Protein AF-A0A1D2QXN6-F1 (afdb_monomer_lite)

Sequence (107 aa):
MVIRRPEDLNTLDPPCLTVLDTEILNNKLHFLVYFRSWDAYGGFPANIAGLQLLKEYMAGEIGVEPGKTICFSKNIHLYERQFKLAEQLVYGKTDRPDAWWKETGED

Radius of gyration: 16.85 Å; chains: 1; bounding box: 37×50×37 Å

Structure (mmCIF, N/CA/C/O backbone):
data_AF-A0A1D2QXN6-F1
#
_entry.id   AF-A0A1D2QXN6-F1
#
loop_
_atom_site.group_PDB
_atom_site.id
_atom_site.type_symbol
_atom_site.label_atom_id
_atom_site.label_alt_id
_atom_site.label_comp_id
_atom_site.label_asym_id
_atom_site.label_entity_id
_atom_site.label_seq_id
_atom_site.pdbx_PDB_ins_code
_atom_site.Cartn_x
_atom_site.Cartn_y
_atom_site.Cartn_z
_atom_site.occupancy
_atom_site.B_iso_or_equiv
_atom_site.auth_seq_id
_atom_site.auth_comp_id
_atom_site.auth_asym_id
_atom_site.auth_atom_id
_atom_site.pdbx_PDB_model_num
ATOM 1 N N . MET A 1 1 ? -9.883 -8.892 4.473 1.00 90.75 1 MET A N 1
ATOM 2 C CA . MET A 1 1 ? -10.327 -9.369 3.139 1.00 90.75 1 MET A CA 1
ATOM 3 C C . MET A 1 1 ? -9.169 -10.024 2.388 1.00 90.75 1 MET A C 1
ATOM 5 O O . MET A 1 1 ? -8.135 -9.395 2.187 1.00 90.75 1 MET A O 1
ATOM 9 N N . VAL A 1 2 ? -9.337 -11.279 1.963 1.00 95.75 2 VAL A N 1
ATOM 10 C CA . VAL A 1 2 ? -8.386 -11.964 1.068 1.00 95.75 2 VAL A CA 1
ATOM 11 C C . VAL A 1 2 ? -8.849 -11.754 -0.370 1.00 95.75 2 VAL A C 1
ATOM 13 O O . VAL A 1 2 ? -9.988 -12.071 -0.695 1.00 95.75 2 VAL A O 1
ATOM 16 N N . ILE A 1 3 ? -7.980 -11.188 -1.205 1.00 95.88 3 ILE A N 1
ATOM 17 C CA . ILE A 1 3 ? -8.293 -10.806 -2.590 1.00 95.88 3 ILE A CA 1
ATOM 18 C C . ILE A 1 3 ? -7.732 -11.833 -3.565 1.00 95.88 3 ILE A C 1
ATOM 20 O O . ILE A 1 3 ? -8.445 -12.294 -4.450 1.00 95.88 3 ILE A O 1
ATOM 24 N N . ARG A 1 4 ? -6.464 -12.216 -3.386 1.00 95.69 4 ARG A N 1
ATOM 25 C CA . ARG A 1 4 ? -5.826 -13.234 -4.219 1.00 95.69 4 ARG A CA 1
ATOM 26 C C . ARG A 1 4 ? -6.009 -14.610 -3.592 1.00 95.69 4 ARG A C 1
ATOM 28 O O . ARG A 1 4 ? -5.560 -14.842 -2.469 1.00 95.69 4 ARG A O 1
ATOM 35 N N . ARG A 1 5 ? -6.613 -15.523 -4.340 1.00 95.50 5 ARG A N 1
ATOM 36 C CA . ARG A 1 5 ? -6.899 -16.905 -3.948 1.00 95.50 5 ARG A CA 1
ATOM 37 C C . ARG A 1 5 ? -5.983 -17.886 -4.695 1.00 95.50 5 ARG A C 1
ATOM 39 O O . ARG A 1 5 ? -5.329 -17.488 -5.664 1.00 95.50 5 ARG A O 1
ATOM 46 N N . PRO A 1 6 ? -5.890 -19.158 -4.265 1.00 94.94 6 PRO A N 1
ATOM 47 C CA . PRO A 1 6 ? -5.065 -20.158 -4.943 1.00 94.94 6 PRO A CA 1
ATOM 48 C C . PRO A 1 6 ? -5.403 -20.332 -6.428 1.00 94.94 6 PRO A C 1
ATOM 50 O O . PRO A 1 6 ? -4.497 -20.523 -7.236 1.00 94.94 6 PRO A O 1
ATOM 53 N N . GLU A 1 7 ? -6.676 -20.207 -6.807 1.00 95.75 7 GLU A N 1
ATOM 54 C CA . GLU A 1 7 ? -7.130 -20.399 -8.191 1.00 95.75 7 GLU A CA 1
ATOM 55 C C . GLU A 1 7 ? -6.557 -19.336 -9.138 1.00 95.75 7 GLU A C 1
ATOM 57 O O . GLU A 1 7 ? -6.318 -19.615 -10.314 1.00 95.75 7 GLU A O 1
ATOM 62 N N . ASP A 1 8 ? -6.249 -18.145 -8.612 1.00 95.25 8 ASP A N 1
ATOM 63 C CA . ASP A 1 8 ? -5.695 -17.038 -9.393 1.00 95.25 8 ASP A CA 1
ATOM 64 C C . ASP A 1 8 ? -4.282 -17.348 -9.911 1.00 95.25 8 ASP A C 1
ATOM 66 O O . ASP A 1 8 ? -3.813 -16.693 -10.839 1.00 95.25 8 ASP A O 1
ATOM 70 N N . LEU A 1 9 ? -3.592 -18.357 -9.360 1.00 90.75 9 LEU A N 1
ATOM 71 C CA . LEU A 1 9 ?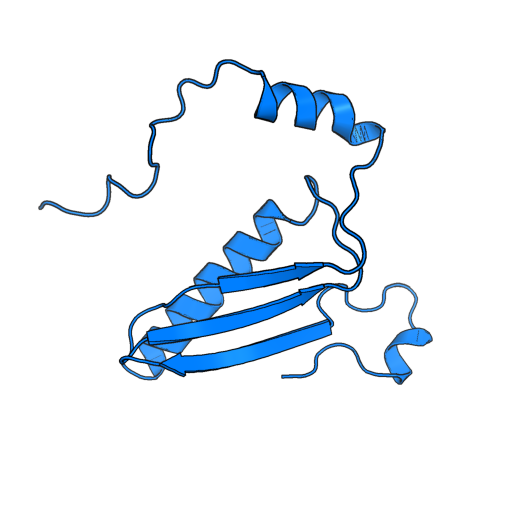 -2.296 -18.822 -9.877 1.00 90.75 9 LEU A CA 1
ATOM 72 C C . LEU A 1 9 ? -2.364 -19.294 -11.331 1.00 90.75 9 LEU A C 1
ATOM 74 O O . LEU A 1 9 ? -1.346 -19.260 -12.015 1.00 90.75 9 LEU A O 1
ATOM 78 N N . ASN A 1 10 ? -3.544 -19.712 -11.787 1.00 95.19 10 ASN A N 1
ATOM 79 C CA . ASN A 1 10 ? -3.762 -20.201 -13.146 1.00 95.19 10 ASN A CA 1
ATOM 80 C C . ASN A 1 10 ? -4.239 -19.099 -14.106 1.00 95.19 10 ASN A C 1
ATOM 82 O O . ASN A 1 10 ? -4.537 -19.380 -15.265 1.00 95.19 10 ASN A O 1
ATOM 86 N N . THR A 1 11 ? -4.350 -17.857 -13.631 1.00 94.69 11 THR A N 1
ATOM 87 C CA . THR A 1 11 ? -4.724 -16.709 -14.465 1.00 94.69 11 THR A CA 1
ATOM 88 C C . THR A 1 11 ? -3.485 -16.074 -15.089 1.00 94.69 11 THR A C 1
ATOM 90 O O . THR A 1 11 ? -2.387 -16.178 -14.542 1.00 94.69 11 THR A O 1
ATOM 93 N N . LEU A 1 12 ? -3.660 -15.406 -16.234 1.00 95.38 12 LEU A N 1
ATOM 94 C CA . LEU A 1 12 ? -2.572 -14.685 -16.901 1.00 95.38 12 LEU A CA 1
ATOM 95 C C . LEU A 1 12 ? -2.018 -13.562 -16.008 1.00 95.38 12 LEU A C 1
ATOM 97 O O . LEU A 1 12 ? -0.806 -13.407 -15.886 1.00 95.38 12 LEU A O 1
ATOM 101 N N . ASP A 1 13 ? -2.917 -12.845 -15.329 1.00 93.31 13 ASP A N 1
ATOM 102 C CA . ASP A 1 13 ? -2.609 -11.658 -14.535 1.00 93.31 13 ASP A CA 1
ATOM 103 C C . ASP A 1 13 ? -3.187 -11.774 -13.112 1.00 93.31 13 ASP A C 1
ATOM 105 O O . ASP A 1 13 ? -4.206 -11.154 -12.792 1.00 93.31 13 ASP A O 1
ATOM 109 N N . PRO A 1 14 ? -2.560 -12.564 -12.215 1.00 95.00 14 PRO A N 1
ATOM 110 C CA . PRO A 1 14 ? -3.048 -12.705 -10.849 1.00 95.00 14 PRO A CA 1
ATOM 111 C C . PRO A 1 14 ? -3.049 -11.354 -10.115 1.00 95.00 14 PRO A C 1
ATOM 113 O O . PRO A 1 14 ? -2.108 -10.572 -10.290 1.00 95.00 14 PRO A O 1
ATOM 116 N N . PRO A 1 15 ? -3.991 -11.088 -9.192 1.00 95.94 15 PRO A N 1
ATOM 117 C CA . PRO A 1 15 ? -4.036 -9.822 -8.461 1.00 95.94 15 PRO A CA 1
ATOM 118 C C . PRO A 1 15 ? -2.719 -9.502 -7.737 1.00 95.94 15 PRO A C 1
ATOM 120 O O . PRO A 1 15 ? -2.119 -10.362 -7.083 1.00 95.94 15 PRO A O 1
ATOM 123 N N . CYS A 1 16 ? -2.243 -8.260 -7.853 1.00 96.69 16 CYS A N 1
ATOM 124 C CA . CYS A 1 16 ? -1.056 -7.786 -7.132 1.00 96.69 16 CYS A CA 1
ATOM 125 C C . CYS A 1 16 ? -1.351 -7.549 -5.643 1.00 96.69 16 CYS A C 1
ATOM 127 O O . CYS A 1 16 ? -0.586 -7.988 -4.779 1.00 96.69 16 CYS A O 1
ATOM 129 N N . LEU A 1 17 ? -2.482 -6.909 -5.337 1.00 97.31 17 LEU A N 1
ATOM 130 C CA . LEU A 1 17 ? -3.008 -6.802 -3.979 1.00 97.31 17 LEU A CA 1
ATOM 131 C C . LEU A 1 17 ? -3.549 -8.174 -3.557 1.00 97.31 17 LEU A C 1
ATOM 133 O O . LEU A 1 17 ? -4.436 -8.723 -4.204 1.00 97.31 17 LEU A O 1
ATOM 137 N N . THR A 1 18 ? -2.982 -8.756 -2.503 1.00 97.56 18 THR A N 1
ATOM 138 C CA . THR A 1 18 ? -3.338 -10.117 -2.057 1.00 97.56 18 THR A CA 1
ATOM 139 C C . THR A 1 18 ? -4.250 -10.076 -0.839 1.00 97.56 18 THR A C 1
ATOM 141 O O . THR A 1 18 ? -5.215 -10.833 -0.785 1.00 97.56 18 THR A O 1
ATOM 144 N N . VAL A 1 19 ? -3.964 -9.196 0.124 1.00 98.00 19 VAL A N 1
ATOM 145 C CA . VAL A 1 19 ? -4.748 -9.042 1.356 1.00 98.00 19 VAL A CA 1
ATOM 146 C C . VAL A 1 19 ? -4.948 -7.557 1.629 1.00 98.00 19 VAL A C 1
ATOM 148 O O . VAL A 1 19 ? -4.000 -6.777 1.534 1.00 98.00 19 VAL A O 1
ATOM 151 N N . LEU A 1 20 ? -6.179 -7.190 1.971 1.00 98.00 20 LEU A N 1
ATOM 152 C CA . LEU A 1 20 ? -6.535 -5.911 2.573 1.00 98.00 20 LEU A CA 1
ATOM 153 C C . LEU A 1 20 ? -7.220 -6.237 3.889 1.00 98.00 20 LEU A C 1
ATOM 155 O O . LEU A 1 20 ? -8.334 -6.760 3.898 1.00 98.00 20 LEU A O 1
ATOM 159 N N . ASP A 1 21 ? -6.532 -5.989 4.986 1.00 98.06 21 ASP A N 1
ATOM 160 C CA . ASP A 1 21 ? -7.062 -6.137 6.328 1.00 98.06 21 ASP A CA 1
ATOM 161 C C . ASP A 1 21 ? -7.428 -4.769 6.906 1.00 98.06 21 ASP A C 1
ATOM 163 O O . ASP A 1 21 ? -6.837 -3.748 6.540 1.00 98.06 21 ASP A O 1
ATOM 167 N N . THR A 1 22 ? -8.446 -4.744 7.756 1.00 97.81 22 THR A N 1
ATOM 168 C CA . THR A 1 22 ? -9.019 -3.512 8.298 1.00 97.81 22 THR A CA 1
ATOM 169 C C . THR A 1 22 ? -9.165 -3.621 9.798 1.00 97.81 22 THR A C 1
ATOM 171 O O . THR A 1 22 ? -9.721 -4.598 10.293 1.00 97.81 22 THR A O 1
ATOM 174 N N . GLU A 1 23 ? -8.754 -2.584 10.510 1.00 97.69 23 GLU A N 1
ATOM 175 C CA . GLU A 1 23 ? -8.855 -2.519 11.964 1.00 97.69 23 GLU A CA 1
ATOM 176 C C . GLU A 1 23 ? -9.458 -1.178 12.374 1.00 97.69 23 GLU A C 1
ATOM 178 O O . GLU A 1 23 ? -9.080 -0.138 11.836 1.00 97.69 23 GLU A O 1
ATOM 183 N N . ILE A 1 24 ? -10.383 -1.188 13.335 1.00 98.31 24 ILE A N 1
ATOM 184 C CA . ILE A 1 24 ? -10.846 0.040 13.983 1.00 98.31 24 ILE A CA 1
ATOM 185 C C . ILE A 1 24 ? -10.142 0.157 15.328 1.00 98.31 24 ILE A C 1
ATOM 187 O O . ILE A 1 24 ? -10.325 -0.683 16.207 1.00 98.31 24 ILE A O 1
ATOM 191 N N . LEU A 1 25 ? -9.368 1.226 15.499 1.00 98.00 25 LEU A N 1
ATOM 192 C CA . LEU A 1 25 ? -8.663 1.531 16.740 1.00 98.00 25 LEU A CA 1
ATOM 193 C C . LEU A 1 25 ? -8.770 3.030 17.023 1.00 98.00 25 LEU A C 1
ATOM 195 O O . LEU A 1 25 ? -8.572 3.848 16.129 1.00 98.00 25 LEU A O 1
ATOM 199 N N . ASN A 1 26 ? -9.088 3.407 18.266 1.00 97.69 26 ASN A N 1
ATOM 200 C CA . ASN A 1 26 ? -9.255 4.809 18.683 1.00 97.69 26 ASN A CA 1
ATOM 201 C C . ASN A 1 26 ? -10.210 5.615 17.777 1.00 97.69 26 ASN A C 1
ATOM 203 O O . ASN A 1 26 ? -9.918 6.756 17.424 1.00 97.69 26 ASN A O 1
ATOM 207 N N . ASN A 1 27 ? -11.337 5.007 17.392 1.00 97.88 27 ASN A N 1
ATOM 208 C CA . ASN A 1 27 ? -12.330 5.578 16.475 1.00 97.88 27 ASN A CA 1
ATOM 209 C C . ASN A 1 27 ? -11.777 5.946 15.083 1.00 97.88 27 ASN A C 1
ATOM 211 O O . ASN A 1 27 ? -12.243 6.898 14.455 1.00 97.88 27 ASN A O 1
ATOM 215 N N . LYS A 1 28 ? -10.763 5.208 14.608 1.00 98.62 28 LYS A N 1
ATOM 216 C CA . LYS A 1 28 ? -10.184 5.373 13.272 1.00 98.62 28 LYS A CA 1
ATOM 217 C C . LYS A 1 28 ? -10.123 4.054 12.514 1.00 98.62 28 LYS A C 1
ATOM 219 O O . LYS A 1 28 ? -9.732 3.043 13.092 1.00 98.62 28 LYS A O 1
ATOM 224 N N . LEU A 1 29 ? -10.451 4.076 11.222 1.00 98.62 29 LEU A N 1
ATOM 225 C CA . LEU A 1 29 ? -10.334 2.930 10.318 1.00 98.62 29 LEU A CA 1
ATOM 226 C C . LEU A 1 29 ? -8.918 2.843 9.738 1.00 98.62 29 LEU A C 1
ATOM 228 O O . LEU A 1 29 ? -8.498 3.689 8.949 1.00 98.62 29 LEU A O 1
ATOM 232 N N . HIS A 1 30 ? -8.182 1.806 10.106 1.00 98.44 30 HIS A N 1
ATOM 233 C CA . HIS A 1 30 ? -6.839 1.511 9.627 1.00 98.44 30 HIS A CA 1
ATOM 234 C C . HIS A 1 30 ? -6.871 0.435 8.548 1.00 98.44 30 HIS A C 1
ATOM 236 O O . HIS A 1 30 ? -7.617 -0.535 8.652 1.00 98.44 30 HIS A O 1
ATOM 242 N N . PHE A 1 31 ? -6.025 0.591 7.530 1.00 98.44 31 PHE A N 1
ATOM 243 C CA . PHE A 1 31 ? -5.807 -0.420 6.496 1.00 98.44 31 PHE A CA 1
ATOM 244 C C . PHE A 1 31 ? -4.433 -1.056 6.680 1.00 98.44 31 PHE A C 1
ATOM 246 O O . PHE A 1 31 ? -3.433 -0.348 6.798 1.00 98.44 31 PHE A O 1
ATOM 253 N N . LEU A 1 32 ? -4.373 -2.380 6.630 1.00 98.31 32 LEU A N 1
ATOM 254 C CA . LEU A 1 32 ? -3.143 -3.152 6.530 1.00 98.31 32 LEU A CA 1
ATOM 255 C C . LEU A 1 32 ? -3.192 -3.916 5.210 1.00 98.31 32 LEU A C 1
ATOM 257 O O . LEU A 1 32 ? -3.995 -4.827 5.029 1.00 98.31 32 LEU A O 1
ATOM 261 N N . VAL A 1 33 ? -2.360 -3.522 4.253 1.00 98.00 33 VAL A N 1
ATOM 262 C CA . VAL A 1 33 ? -2.401 -4.070 2.893 1.00 98.00 33 VAL A CA 1
ATOM 263 C C . VAL A 1 33 ? -1.131 -4.831 2.575 1.00 98.00 33 VAL A C 1
ATOM 265 O O . VAL A 1 33 ? -0.032 -4.400 2.918 1.00 98.00 33 VAL A O 1
ATOM 268 N N . TYR A 1 34 ? -1.275 -5.955 1.883 1.00 98.12 34 TYR A N 1
ATOM 269 C CA . TYR A 1 34 ? -0.157 -6.755 1.405 1.00 98.12 34 TYR A CA 1
ATOM 270 C C . TYR A 1 34 ? -0.219 -6.923 -0.112 1.00 98.12 34 TYR A C 1
ATOM 272 O O . TYR A 1 34 ? -1.178 -7.473 -0.668 1.00 98.12 34 TYR A O 1
ATOM 280 N N . PHE A 1 35 ? 0.859 -6.509 -0.772 1.00 98.12 35 PHE A N 1
ATOM 281 C CA . PHE A 1 35 ? 1.100 -6.696 -2.195 1.00 98.12 35 PHE A CA 1
ATOM 282 C C . PHE A 1 35 ? 2.158 -7.779 -2.415 1.00 98.12 35 PHE A C 1
ATOM 284 O O . PHE A 1 35 ? 3.257 -7.736 -1.861 1.00 98.12 35 PHE A O 1
ATOM 291 N N . ARG A 1 36 ? 1.867 -8.750 -3.285 1.00 96.81 36 ARG A N 1
ATOM 292 C CA . ARG A 1 36 ? 2.857 -9.773 -3.677 1.00 96.81 36 ARG A CA 1
ATOM 293 C C . ARG A 1 36 ? 3.933 -9.235 -4.627 1.00 96.81 36 ARG A C 1
ATOM 295 O O . ARG A 1 36 ? 4.978 -9.857 -4.782 1.00 96.81 36 ARG A O 1
ATOM 302 N N . SER A 1 37 ? 3.604 -8.163 -5.342 1.00 96.00 37 SER A N 1
ATOM 303 C CA . SER A 1 37 ? 4.356 -7.589 -6.453 1.00 96.00 37 SER A CA 1
ATOM 304 C C . SER A 1 37 ? 3.882 -6.155 -6.630 1.00 96.00 37 SER A C 1
ATOM 306 O O . SER A 1 37 ? 2.671 -5.936 -6.702 1.00 96.00 37 SER A O 1
ATOM 308 N N . TRP A 1 38 ? 4.804 -5.200 -6.686 1.00 97.44 38 TRP A N 1
ATOM 309 C CA . TRP A 1 38 ? 4.457 -3.791 -6.784 1.00 97.44 38 TRP A CA 1
ATOM 310 C C . TRP A 1 38 ? 5.460 -3.006 -7.625 1.00 97.44 38 TRP A C 1
ATOM 312 O O . TRP A 1 38 ? 6.629 -2.902 -7.264 1.00 97.44 38 TRP A O 1
ATOM 322 N N . ASP A 1 39 ? 4.980 -2.433 -8.728 1.00 96.75 39 ASP A N 1
ATOM 323 C CA . ASP A 1 39 ? 5.737 -1.464 -9.518 1.00 96.75 39 ASP A CA 1
ATOM 324 C C . ASP A 1 39 ? 5.797 -0.131 -8.755 1.00 96.75 39 ASP A C 1
ATOM 326 O O . ASP A 1 39 ? 4.774 0.539 -8.580 1.00 96.75 39 ASP A O 1
ATOM 330 N N . ALA A 1 40 ? 6.994 0.240 -8.302 1.00 95.19 40 ALA A N 1
ATOM 331 C CA . ALA A 1 40 ? 7.244 1.362 -7.402 1.00 95.19 40 ALA A CA 1
ATOM 332 C C . ALA A 1 40 ? 6.870 2.736 -7.983 1.00 95.19 40 ALA A C 1
ATOM 334 O O . ALA A 1 40 ? 6.575 3.652 -7.218 1.00 95.19 40 ALA A O 1
ATOM 335 N N . TYR A 1 41 ? 6.863 2.892 -9.311 1.00 91.50 41 TYR A N 1
ATOM 336 C CA . TYR A 1 41 ? 6.589 4.186 -9.955 1.00 91.50 41 TYR A CA 1
ATOM 337 C C . TYR A 1 41 ? 5.447 4.131 -10.968 1.00 91.50 41 TYR A C 1
ATOM 339 O O . TYR A 1 41 ? 4.811 5.150 -11.221 1.00 91.50 41 TYR A O 1
ATOM 347 N N . GLY A 1 42 ? 5.152 2.958 -11.526 1.00 90.06 42 GLY A N 1
ATOM 348 C CA . GLY A 1 42 ? 4.041 2.755 -12.454 1.00 90.06 42 GLY A CA 1
ATOM 349 C C . GLY A 1 42 ? 2.718 2.416 -11.770 1.00 90.06 42 GLY A C 1
ATOM 350 O O . GLY A 1 42 ? 1.668 2.815 -12.263 1.00 90.06 42 GLY A O 1
ATOM 351 N N . GLY A 1 43 ? 2.748 1.693 -10.645 1.00 91.88 43 GLY A N 1
ATOM 352 C CA . GLY A 1 43 ? 1.533 1.218 -9.968 1.00 91.88 43 GLY A CA 1
ATOM 353 C C . GLY A 1 43 ? 1.327 1.817 -8.580 1.00 91.88 43 GLY A C 1
ATOM 354 O O . GLY A 1 43 ? 0.225 2.252 -8.246 1.00 91.88 43 GLY A O 1
ATOM 355 N N . PHE A 1 44 ? 2.391 1.875 -7.780 1.00 93.94 44 PHE A N 1
ATOM 356 C CA . PHE A 1 44 ? 2.351 2.284 -6.376 1.00 93.94 44 PHE A CA 1
ATOM 357 C C . PHE A 1 44 ? 1.620 3.604 -6.111 1.00 93.94 44 PHE A C 1
ATOM 359 O O . PHE A 1 44 ? 0.681 3.573 -5.309 1.00 93.94 44 PHE A O 1
ATOM 366 N N . PRO A 1 45 ? 1.932 4.723 -6.795 1.00 92.56 45 PRO A N 1
ATOM 367 C CA . PRO A 1 45 ? 1.270 5.993 -6.508 1.00 92.56 45 PRO A CA 1
ATOM 368 C C . PRO A 1 45 ? -0.252 5.925 -6.700 1.00 92.56 45 PRO A C 1
ATOM 370 O O . PRO A 1 45 ? -1.013 6.319 -5.818 1.00 92.56 45 PRO A O 1
ATOM 373 N N . ALA A 1 46 ? -0.701 5.352 -7.821 1.00 94.62 46 ALA A N 1
ATOM 374 C CA . ALA A 1 46 ? -2.121 5.220 -8.135 1.00 94.62 46 ALA A CA 1
ATOM 375 C C . ALA A 1 46 ? -2.833 4.234 -7.194 1.00 94.62 46 ALA A C 1
ATOM 377 O O . ALA A 1 46 ? -3.965 4.477 -6.780 1.00 94.62 46 ALA A O 1
ATOM 378 N N . ASN A 1 47 ? -2.172 3.134 -6.815 1.00 96.69 47 ASN A N 1
ATOM 379 C CA . ASN A 1 47 ? -2.750 2.159 -5.891 1.00 96.69 47 ASN A CA 1
ATOM 380 C C . ASN A 1 47 ? -2.950 2.744 -4.488 1.00 96.69 47 ASN A C 1
ATOM 382 O O . ASN A 1 47 ? -4.002 2.519 -3.894 1.00 96.69 47 ASN A O 1
ATOM 386 N N . ILE A 1 48 ? -1.982 3.506 -3.966 1.00 95.88 48 ILE A N 1
ATOM 387 C CA . ILE A 1 48 ? -2.116 4.164 -2.658 1.00 95.88 48 ILE A CA 1
ATOM 388 C C . ILE A 1 48 ? -3.226 5.213 -2.680 1.00 95.88 48 ILE A C 1
ATOM 390 O O . ILE A 1 48 ? -4.032 5.242 -1.752 1.00 95.88 48 ILE A O 1
ATOM 394 N N . ALA A 1 49 ? -3.310 6.023 -3.739 1.00 96.00 49 ALA A N 1
ATOM 395 C CA . ALA A 1 49 ? -4.389 6.996 -3.891 1.00 96.00 49 ALA A CA 1
ATOM 396 C C . ALA A 1 49 ? -5.768 6.311 -3.889 1.00 96.00 49 ALA A C 1
ATOM 398 O O . ALA A 1 49 ? -6.645 6.694 -3.119 1.00 96.00 49 ALA A O 1
ATOM 399 N N . GLY A 1 50 ? -5.938 5.239 -4.671 1.00 97.12 50 GLY A N 1
ATOM 400 C CA . GLY A 1 50 ? -7.189 4.476 -4.698 1.00 97.12 50 GLY A CA 1
ATOM 401 C C . GLY A 1 50 ? -7.546 3.846 -3.347 1.00 97.12 50 GLY A C 1
ATOM 402 O O . GLY A 1 50 ? -8.698 3.905 -2.922 1.00 97.12 50 GLY A O 1
ATOM 403 N N . LEU A 1 51 ? -6.562 3.287 -2.634 1.00 97.44 51 LEU A N 1
ATOM 404 C CA . LEU A 1 51 ? -6.770 2.727 -1.294 1.00 97.44 51 LEU A CA 1
ATOM 405 C C . LEU A 1 51 ? -7.134 3.798 -0.261 1.00 97.44 51 LEU A C 1
ATOM 407 O O . LEU A 1 51 ? -7.925 3.521 0.639 1.00 97.44 51 LEU A O 1
ATOM 411 N N . GLN A 1 52 ? -6.572 5.002 -0.376 1.00 97.62 52 GLN A N 1
ATOM 412 C CA . GLN A 1 52 ? -6.914 6.119 0.500 1.00 97.62 52 GLN A 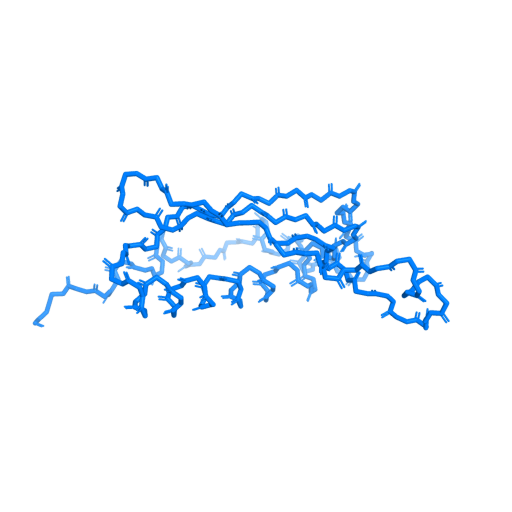CA 1
ATOM 413 C C . GLN A 1 52 ? -8.370 6.548 0.291 1.00 97.62 52 GLN A C 1
ATOM 415 O O . GLN A 1 52 ? -9.110 6.610 1.269 1.00 97.62 52 GLN A O 1
ATOM 420 N N . LEU A 1 53 ? -8.794 6.737 -0.962 1.00 98.25 53 LEU A N 1
ATOM 421 C CA . LEU A 1 53 ? -10.181 7.089 -1.290 1.00 98.25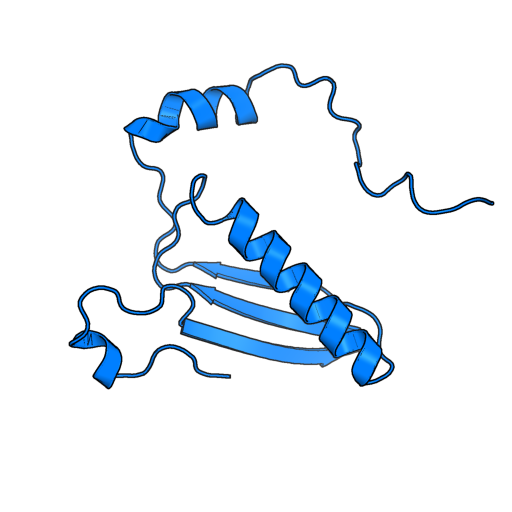 53 LEU A CA 1
ATOM 422 C C . LEU A 1 53 ? -11.171 6.020 -0.806 1.00 98.25 53 LEU A C 1
ATOM 424 O O . LEU A 1 53 ? -12.201 6.341 -0.220 1.00 98.25 53 LEU A O 1
ATOM 428 N N . LEU A 1 54 ? -10.839 4.737 -0.993 1.00 97.88 54 LEU A N 1
ATOM 429 C CA . LEU A 1 54 ? -11.658 3.632 -0.492 1.00 97.88 54 LEU A CA 1
ATOM 430 C C . LEU A 1 54 ? -11.794 3.670 1.037 1.00 97.88 54 LEU A C 1
ATOM 432 O O . LEU A 1 54 ? -12.883 3.459 1.564 1.00 97.88 54 LEU A O 1
ATOM 436 N N . LYS A 1 55 ? -10.697 3.934 1.752 1.00 97.94 55 LYS A N 1
ATOM 437 C CA . LYS A 1 55 ? -10.698 4.020 3.215 1.00 97.94 55 LYS A CA 1
ATOM 438 C C . LYS A 1 55 ? -11.535 5.188 3.714 1.00 97.94 55 LYS A C 1
ATOM 440 O O . LYS A 1 55 ? -12.281 5.008 4.665 1.00 97.94 55 LYS A O 1
ATOM 445 N N . GLU A 1 56 ? -11.408 6.357 3.093 1.00 98.19 56 GLU A N 1
ATOM 446 C CA . GLU A 1 56 ? -12.201 7.544 3.435 1.00 98.19 56 GLU A CA 1
ATOM 447 C C . GLU A 1 56 ? -13.691 7.286 3.229 1.00 98.19 56 GLU A C 1
ATOM 449 O O . GLU A 1 56 ? -14.480 7.537 4.137 1.00 98.19 56 GLU A O 1
ATOM 454 N N . TYR A 1 57 ? -14.057 6.690 2.090 1.00 98.50 57 TYR A N 1
ATOM 455 C CA . TYR A 1 57 ? -15.430 6.276 1.825 1.00 98.50 57 TYR A CA 1
ATOM 456 C C . TYR A 1 57 ? -15.945 5.307 2.900 1.00 98.50 57 TYR A C 1
ATOM 458 O O . TYR A 1 57 ? -16.948 5.580 3.552 1.00 98.50 57 TYR A O 1
ATOM 466 N N . MET A 1 58 ? -15.224 4.210 3.155 1.00 98.31 58 MET A N 1
ATOM 467 C CA . MET A 1 58 ? -15.626 3.219 4.161 1.00 98.31 58 MET A CA 1
ATOM 468 C C . MET A 1 58 ? -15.723 3.807 5.573 1.00 98.31 58 MET A C 1
ATOM 470 O O . MET A 1 58 ? -16.624 3.435 6.319 1.00 98.31 58 MET A O 1
ATOM 474 N N . ALA A 1 59 ? -14.796 4.690 5.949 1.00 98.31 59 ALA A N 1
ATOM 475 C CA . ALA A 1 59 ? -14.779 5.334 7.257 1.00 98.31 59 ALA A CA 1
ATOM 476 C C . ALA A 1 59 ? -16.009 6.239 7.444 1.00 98.31 59 ALA A C 1
ATOM 478 O O . ALA A 1 59 ? -16.675 6.149 8.476 1.00 98.31 59 ALA A O 1
ATOM 479 N N . GLY A 1 60 ? -16.361 7.019 6.413 1.00 98.25 60 GLY A N 1
ATOM 480 C CA . GLY A 1 60 ? -17.563 7.853 6.400 1.00 98.25 60 GLY A CA 1
ATOM 481 C C . GLY A 1 60 ? -18.855 7.046 6.547 1.00 98.25 60 GLY A C 1
ATOM 482 O O . GLY A 1 60 ? -19.701 7.398 7.366 1.00 98.25 60 GLY A O 1
ATOM 483 N N . GLU A 1 61 ? -18.975 5.920 5.838 1.00 98.56 61 GLU A N 1
ATOM 484 C CA . GLU A 1 61 ? -20.165 5.051 5.901 1.00 98.56 61 GLU A CA 1
ATOM 485 C C . GLU A 1 61 ? -20.396 4.426 7.288 1.00 98.56 61 GLU A C 1
ATOM 487 O O . GLU A 1 61 ? -21.533 4.142 7.660 1.00 98.56 61 GLU A O 1
ATOM 492 N N . ILE A 1 62 ? -19.333 4.211 8.070 1.00 97.81 62 ILE A N 1
ATOM 493 C CA . ILE A 1 62 ? -19.422 3.601 9.409 1.00 97.81 62 ILE A CA 1
ATOM 494 C C . ILE A 1 62 ? -19.249 4.612 10.554 1.00 97.81 62 ILE A C 1
ATOM 496 O O . ILE A 1 62 ? -19.235 4.211 11.718 1.00 97.81 62 ILE A O 1
ATOM 500 N N . GLY A 1 63 ? -19.132 5.909 10.247 1.00 98.12 63 GLY A N 1
ATOM 501 C CA . GLY A 1 63 ? -19.065 6.987 11.239 1.00 98.12 63 GLY A CA 1
ATOM 502 C C . GLY A 1 63 ? -17.753 7.066 12.030 1.00 98.12 63 GLY A C 1
ATOM 503 O O . GLY A 1 63 ? -17.768 7.452 13.201 1.00 98.12 63 GLY A O 1
ATOM 504 N N . VAL A 1 64 ? -16.625 6.691 11.421 1.00 98.56 64 VAL A N 1
ATOM 505 C CA . VAL A 1 64 ? -15.281 6.794 12.025 1.00 98.56 64 VAL A CA 1
ATOM 506 C C . VAL A 1 64 ? -14.346 7.624 11.145 1.00 98.56 64 VAL A C 1
ATOM 508 O O . VAL A 1 64 ? -14.630 7.874 9.979 1.00 98.56 64 VAL A O 1
ATOM 511 N N . GLU A 1 65 ? -13.194 8.023 11.680 1.00 98.25 65 GLU A N 1
ATOM 512 C CA . GLU A 1 65 ? -12.205 8.804 10.925 1.00 98.25 65 GLU A CA 1
ATOM 513 C C . GLU A 1 65 ? -11.245 7.902 10.123 1.00 98.25 65 GLU A C 1
ATOM 515 O O . GLU A 1 65 ? -10.928 6.786 10.553 1.00 98.25 65 GLU A O 1
ATOM 520 N N . PRO A 1 66 ? -10.687 8.353 8.987 1.00 98.00 66 PRO A N 1
ATOM 521 C CA . PRO A 1 66 ? -9.644 7.610 8.291 1.00 98.00 66 PRO A CA 1
ATOM 522 C C . PRO A 1 66 ? -8.353 7.559 9.129 1.00 98.00 66 PRO A C 1
ATOM 524 O O . PRO A 1 66 ? -7.759 8.569 9.510 1.00 98.00 66 PRO A O 1
ATOM 527 N N . GLY A 1 67 ? -7.890 6.344 9.411 1.00 97.69 67 GLY A N 1
ATOM 528 C CA . GLY A 1 67 ? -6.647 6.059 10.122 1.00 97.69 67 GLY A CA 1
ATOM 529 C C . GLY A 1 67 ? -5.441 5.905 9.192 1.00 97.69 67 GLY A C 1
ATOM 530 O O . GLY A 1 67 ? -5.407 6.382 8.058 1.00 97.69 67 GLY A O 1
ATOM 531 N N . LYS A 1 68 ? -4.409 5.203 9.667 1.00 97.62 68 LYS A N 1
ATOM 532 C CA . LYS A 1 68 ? -3.192 4.913 8.885 1.00 97.62 68 LYS A CA 1
ATOM 533 C C . LYS A 1 68 ? -3.423 3.787 7.876 1.00 97.62 68 LYS A C 1
ATOM 535 O O . LYS A 1 68 ? -4.145 2.838 8.161 1.00 97.62 68 LYS A O 1
ATOM 540 N N . THR A 1 69 ? -2.734 3.871 6.740 1.00 97.62 69 THR A N 1
ATOM 541 C CA . THR A 1 69 ? -2.541 2.734 5.830 1.00 97.62 69 THR A CA 1
ATOM 542 C C . THR A 1 69 ? -1.125 2.201 6.018 1.00 97.62 69 THR A C 1
ATOM 544 O O . THR A 1 69 ? -0.159 2.937 5.825 1.00 97.62 69 THR A O 1
ATOM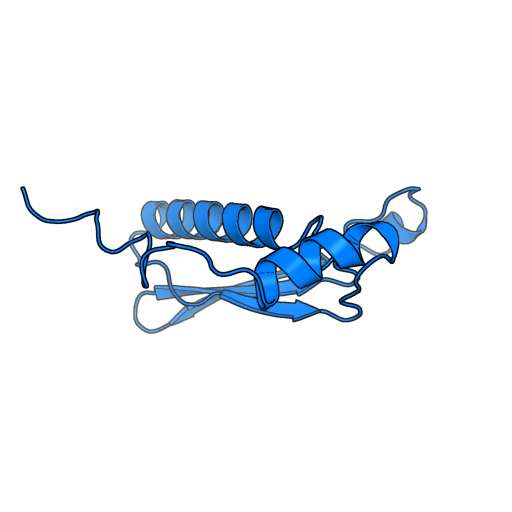 547 N N . ILE A 1 70 ? -0.995 0.935 6.400 1.00 97.56 70 ILE A N 1
ATOM 548 C CA . ILE A 1 70 ? 0.276 0.228 6.554 1.00 97.56 70 ILE A CA 1
ATOM 549 C C . ILE A 1 70 ? 0.403 -0.731 5.376 1.00 97.56 70 ILE A C 1
ATOM 551 O O . ILE A 1 70 ? -0.465 -1.574 5.163 1.00 97.56 70 ILE A O 1
ATOM 555 N N . CYS A 1 71 ? 1.471 -0.588 4.596 1.00 96.56 71 CYS A N 1
ATOM 556 C CA . CYS A 1 71 ? 1.665 -1.366 3.380 1.00 96.56 71 CYS A CA 1
ATOM 557 C C . CYS A 1 71 ? 2.848 -2.319 3.514 1.00 96.56 71 CYS A C 1
ATOM 559 O O . CYS A 1 71 ? 3.953 -1.908 3.862 1.00 96.56 71 CYS A O 1
ATOM 561 N N . PHE A 1 72 ? 2.625 -3.571 3.140 1.00 97.69 72 PHE A N 1
ATOM 562 C CA . PHE A 1 72 ? 3.647 -4.592 2.997 1.00 97.69 72 PHE A CA 1
ATOM 563 C C . PHE A 1 72 ? 3.777 -4.957 1.524 1.00 97.69 72 PHE A C 1
ATOM 565 O O . PHE A 1 72 ? 2.781 -5.175 0.834 1.00 97.69 72 PHE A O 1
ATOM 572 N N . SER A 1 73 ? 5.011 -5.059 1.041 1.00 97.56 73 SER A N 1
ATOM 573 C CA . SER A 1 73 ? 5.295 -5.576 -0.292 1.00 97.56 73 SER A CA 1
ATOM 574 C C . SER A 1 73 ? 6.279 -6.725 -0.195 1.00 97.56 73 SER A C 1
ATOM 576 O O . SER A 1 73 ? 7.341 -6.580 0.406 1.00 97.56 73 SER A O 1
ATOM 578 N N . LYS A 1 74 ? 5.947 -7.861 -0.810 1.00 97.44 74 LYS A N 1
ATOM 579 C CA . LYS A 1 74 ? 6.901 -8.965 -0.973 1.00 97.44 74 LYS A CA 1
ATOM 580 C C . LYS A 1 74 ? 7.987 -8.623 -1.988 1.00 97.44 74 LYS A C 1
ATOM 582 O O . LYS A 1 74 ? 9.130 -9.028 -1.824 1.00 97.44 74 LYS A O 1
ATOM 587 N N . ASN A 1 75 ? 7.607 -7.937 -3.061 1.00 97.00 75 ASN A N 1
ATOM 588 C CA . ASN A 1 75 ? 8.506 -7.564 -4.141 1.00 97.00 75 ASN A CA 1
ATOM 589 C C . ASN A 1 75 ? 8.086 -6.195 -4.671 1.00 97.00 75 ASN A C 1
ATOM 591 O O . ASN A 1 75 ? 7.215 -6.092 -5.536 1.00 97.00 75 ASN A O 1
ATOM 595 N N . ILE A 1 76 ? 8.696 -5.150 -4.118 1.00 97.06 76 ILE A N 1
ATOM 596 C CA . ILE A 1 76 ? 8.655 -3.816 -4.703 1.00 97.06 76 ILE A CA 1
ATOM 597 C C . ILE A 1 76 ? 9.822 -3.684 -5.681 1.00 97.06 76 ILE A C 1
ATOM 599 O O . ILE A 1 76 ? 10.958 -4.007 -5.337 1.00 97.06 76 ILE A O 1
ATOM 603 N N . HIS A 1 77 ? 9.537 -3.245 -6.901 1.00 96.69 77 HIS A N 1
ATOM 604 C CA . HIS A 1 77 ? 10.530 -3.177 -7.967 1.00 96.69 77 HIS A CA 1
ATOM 605 C C . HIS A 1 77 ? 10.364 -1.921 -8.814 1.00 96.69 77 HIS A C 1
ATOM 607 O O . HIS A 1 77 ? 9.282 -1.347 -8.918 1.00 96.69 77 HIS A O 1
ATOM 613 N N . LEU A 1 78 ? 11.465 -1.523 -9.442 1.00 96.56 78 LEU A N 1
ATOM 614 C CA . LEU A 1 78 ? 11.544 -0.427 -10.394 1.00 96.56 78 LEU A CA 1
ATOM 615 C C . LEU A 1 78 ? 12.016 -1.002 -11.729 1.00 96.56 78 LEU A C 1
ATOM 617 O O . LEU A 1 78 ? 13.060 -1.653 -11.782 1.00 96.56 78 LEU A O 1
ATOM 621 N N . TYR A 1 79 ? 11.265 -0.769 -12.802 1.00 95.88 79 TYR A N 1
ATOM 622 C CA . TYR A 1 79 ? 11.706 -1.178 -14.130 1.00 95.88 79 TYR A CA 1
ATOM 623 C C . TYR A 1 79 ? 12.743 -0.201 -14.680 1.00 95.88 79 TYR A C 1
ATOM 625 O O . TYR A 1 79 ? 12.610 1.008 -14.513 1.00 95.88 79 TYR A O 1
ATOM 633 N N . GLU A 1 80 ? 13.719 -0.709 -15.432 1.00 96.81 80 GLU A N 1
ATOM 634 C CA . GLU A 1 80 ? 14.784 0.104 -16.037 1.00 96.81 80 GLU A CA 1
ATOM 635 C C . GLU A 1 80 ? 14.240 1.265 -16.882 1.00 96.81 80 GLU A C 1
ATOM 637 O O . GLU A 1 80 ? 14.684 2.405 -16.759 1.00 96.81 80 GLU A O 1
ATOM 642 N N . ARG A 1 81 ? 13.168 1.017 -17.648 1.00 95.25 81 ARG A N 1
ATOM 643 C CA . ARG A 1 81 ? 12.478 2.054 -18.438 1.00 95.25 81 ARG A CA 1
ATOM 644 C C . ARG A 1 81 ? 11.971 3.242 -17.600 1.00 95.25 81 ARG A C 1
ATOM 646 O O . ARG A 1 81 ? 11.701 4.302 -18.153 1.00 95.25 81 ARG A O 1
ATOM 653 N N . GLN A 1 82 ? 11.795 3.061 -16.290 1.00 95.38 82 GLN A N 1
ATOM 654 C CA . GLN A 1 82 ? 11.309 4.077 -15.353 1.00 95.38 82 GLN A CA 1
ATOM 655 C C . GLN A 1 82 ? 12.444 4.792 -14.611 1.00 95.38 82 GLN A C 1
ATOM 657 O O . GLN A 1 82 ? 12.157 5.726 -13.868 1.00 95.38 82 GLN A O 1
ATOM 662 N N . PHE A 1 83 ? 13.712 4.410 -14.796 1.00 94.44 83 PHE A N 1
ATOM 663 C CA . PHE A 1 83 ? 14.826 4.979 -14.026 1.00 94.44 83 PHE A CA 1
ATOM 664 C C . PHE A 1 83 ? 14.926 6.493 -14.188 1.00 94.44 83 PHE A C 1
ATOM 666 O O . PHE A 1 83 ? 15.020 7.201 -13.193 1.00 94.44 83 PHE A O 1
ATOM 673 N N . LYS A 1 84 ? 14.795 7.001 -15.419 1.00 93.62 84 LYS A N 1
ATOM 674 C CA . LYS A 1 84 ? 14.817 8.448 -15.677 1.00 93.62 84 LYS A CA 1
ATOM 675 C C . LYS A 1 84 ? 13.687 9.187 -14.951 1.00 93.62 84 LYS A C 1
ATOM 677 O O . LYS A 1 84 ? 13.907 10.265 -14.414 1.00 93.62 84 LYS A O 1
ATOM 682 N N . LEU A 1 85 ? 12.485 8.607 -14.919 1.00 90.50 85 LEU A N 1
ATOM 683 C CA . LEU A 1 85 ? 11.349 9.179 -14.191 1.00 90.50 85 LEU A CA 1
ATOM 684 C C . LEU A 1 85 ? 11.599 9.157 -12.678 1.00 90.50 85 LEU A C 1
ATOM 686 O O . LEU A 1 85 ? 11.361 10.154 -12.003 1.00 90.50 85 LEU A O 1
ATOM 690 N N . ALA A 1 86 ? 12.090 8.036 -12.150 1.00 91.94 86 ALA A N 1
ATOM 691 C CA . ALA A 1 86 ? 12.418 7.903 -10.736 1.00 91.94 86 ALA A CA 1
ATOM 692 C C . ALA A 1 86 ? 13.495 8.915 -10.316 1.00 91.94 86 ALA A C 1
ATOM 694 O O . ALA A 1 86 ? 13.324 9.614 -9.323 1.00 91.94 86 ALA A O 1
ATOM 695 N N . GLU A 1 87 ? 14.555 9.064 -11.111 1.00 91.94 87 GLU A N 1
ATOM 696 C CA . GLU A 1 87 ? 15.623 10.038 -10.880 1.00 91.94 87 GLU A CA 1
A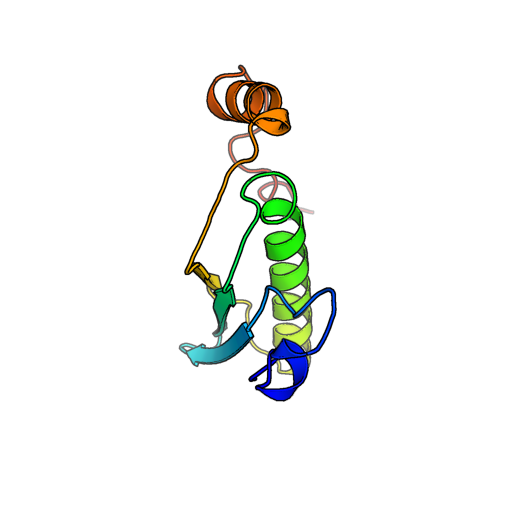TOM 697 C C . GLU A 1 87 ? 15.083 11.474 -10.854 1.00 91.94 87 GLU A C 1
ATOM 699 O O . GLU A 1 87 ? 15.382 12.232 -9.933 1.00 91.94 87 GLU A O 1
ATOM 704 N N . GLN A 1 88 ? 14.218 11.834 -11.808 1.00 90.31 88 GLN A N 1
ATOM 705 C CA . GLN A 1 88 ? 13.561 13.144 -11.832 1.00 90.31 88 GLN A CA 1
ATOM 706 C C . GLN A 1 88 ? 12.683 13.391 -10.603 1.00 90.31 88 GLN A C 1
ATOM 708 O O . GLN A 1 88 ? 12.652 14.508 -10.100 1.00 90.31 88 GLN A O 1
ATOM 713 N N . LEU A 1 89 ? 11.965 12.380 -10.114 1.00 86.25 89 LEU A N 1
ATOM 714 C CA . LEU A 1 89 ? 11.092 12.525 -8.947 1.00 86.25 89 LEU A CA 1
ATOM 715 C C . LEU A 1 89 ? 11.867 12.583 -7.625 1.00 86.25 89 LEU A C 1
ATOM 717 O O . LEU A 1 89 ? 11.393 13.214 -6.684 1.00 86.25 89 LEU A O 1
ATOM 721 N N . VAL A 1 90 ? 13.029 11.929 -7.548 1.00 87.62 90 VAL A N 1
ATOM 722 C CA . VAL A 1 90 ? 13.861 11.883 -6.335 1.00 87.62 90 VAL A CA 1
ATOM 723 C C . VAL A 1 90 ? 14.816 13.075 -6.251 1.00 87.62 90 VAL A C 1
ATOM 725 O O . VAL A 1 90 ? 14.995 13.632 -5.171 1.00 87.62 90 VAL A O 1
ATOM 728 N N . TYR A 1 91 ? 15.433 13.469 -7.368 1.00 86.56 91 TYR A N 1
ATOM 729 C CA . TYR A 1 91 ? 16.478 14.500 -7.400 1.00 86.56 91 TYR A CA 1
ATOM 730 C C . TYR A 1 91 ? 16.078 15.773 -8.144 1.00 86.56 91 TYR A C 1
ATOM 732 O O . TYR A 1 91 ? 16.780 16.783 -8.054 1.00 86.56 91 TYR A O 1
ATOM 740 N N . GLY A 1 92 ? 14.983 15.751 -8.905 1.00 81.12 92 GLY A N 1
ATOM 741 C CA . GLY A 1 92 ? 14.491 16.950 -9.566 1.00 81.12 92 GLY A CA 1
ATOM 742 C C . GLY A 1 92 ? 14.093 17.996 -8.532 1.00 81.12 92 GLY A C 1
ATOM 743 O O . GLY A 1 92 ? 13.393 17.700 -7.567 1.00 81.12 92 GLY A O 1
ATOM 744 N N . LYS A 1 93 ? 14.519 19.245 -8.746 1.00 64.31 93 LYS A N 1
ATOM 745 C CA . LYS A 1 93 ? 13.961 20.384 -8.015 1.00 64.31 93 LYS A CA 1
ATOM 746 C C . LYS A 1 93 ? 12.488 20.483 -8.383 1.00 64.31 93 LYS A C 1
ATOM 748 O O . LYS A 1 93 ? 12.155 20.877 -9.497 1.00 64.31 93 LYS A O 1
ATOM 753 N N . THR A 1 94 ? 11.615 20.085 -7.475 1.00 61.41 94 THR A N 1
ATOM 754 C CA . THR A 1 94 ? 10.187 20.326 -7.622 1.00 61.41 94 THR A CA 1
ATOM 755 C C . THR A 1 94 ? 9.820 21.538 -6.783 1.00 61.41 94 THR A C 1
ATOM 757 O O . THR A 1 94 ? 10.044 21.500 -5.578 1.00 61.41 94 THR A O 1
ATOM 760 N N . ASP A 1 95 ? 9.165 22.541 -7.374 1.00 66.50 95 ASP A N 1
ATOM 761 C CA . ASP A 1 95 ? 8.447 23.606 -6.644 1.00 66.50 95 ASP A CA 1
ATOM 762 C C . ASP A 1 95 ? 7.184 23.054 -5.944 1.00 66.50 95 ASP A C 1
ATOM 764 O O . ASP A 1 95 ? 6.172 23.737 -5.798 1.00 66.50 95 ASP A O 1
ATOM 768 N N . ARG A 1 96 ? 7.191 21.766 -5.572 1.00 59.66 96 ARG A N 1
ATOM 769 C CA . ARG A 1 96 ? 6.057 21.137 -4.907 1.00 59.66 96 ARG A CA 1
ATOM 770 C C . ARG A 1 96 ? 5.966 21.722 -3.503 1.00 59.66 96 ARG A C 1
ATOM 772 O O . ARG A 1 96 ? 6.963 21.666 -2.784 1.00 59.66 96 ARG A O 1
ATOM 779 N N . PRO A 1 97 ? 4.797 22.246 -3.105 1.00 57.59 97 PRO A N 1
ATOM 780 C CA . PRO A 1 97 ? 4.603 22.698 -1.741 1.00 57.59 97 PRO A CA 1
ATOM 781 C C . PRO A 1 97 ? 4.838 21.528 -0.782 1.00 57.59 97 PRO A C 1
ATOM 783 O O . PRO A 1 97 ? 4.489 20.384 -1.089 1.00 57.59 97 PRO A O 1
ATOM 786 N N . ASP A 1 98 ? 5.393 21.826 0.394 1.00 58.53 98 ASP A N 1
ATOM 787 C CA . ASP A 1 98 ? 5.740 20.838 1.427 1.00 58.53 98 ASP A CA 1
ATOM 788 C C . ASP A 1 98 ? 4.545 19.957 1.855 1.00 58.53 98 ASP A C 1
ATOM 790 O O . ASP A 1 98 ? 4.721 18.888 2.441 1.00 58.53 98 ASP A O 1
ATOM 794 N N . ALA A 1 99 ? 3.316 20.387 1.551 1.00 54.97 99 ALA A N 1
ATOM 795 C CA . ALA A 1 99 ? 2.099 19.600 1.679 1.00 54.97 99 ALA A CA 1
ATOM 796 C C . ALA A 1 99 ? 1.042 20.052 0.657 1.00 54.97 99 ALA A C 1
ATOM 798 O O . ALA A 1 99 ? 0.639 21.210 0.659 1.00 54.97 99 ALA A O 1
ATOM 799 N N . TRP A 1 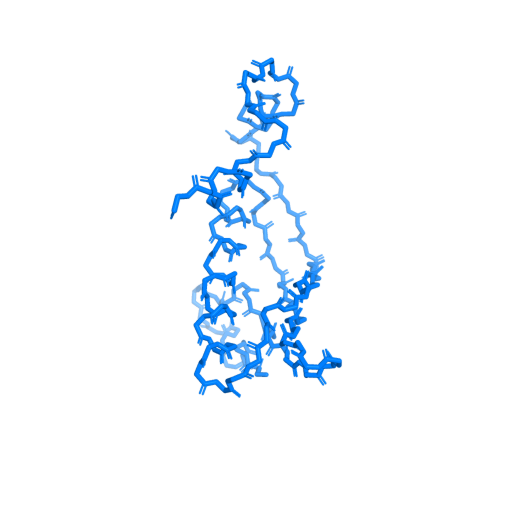100 ? 0.536 19.129 -0.166 1.00 53.97 100 TRP A N 1
ATOM 800 C CA . TRP A 1 100 ? -0.566 19.389 -1.110 1.00 53.97 100 TRP A CA 1
ATOM 801 C C . TRP A 1 100 ? -1.954 19.371 -0.445 1.00 53.97 100 TRP A C 1
ATOM 803 O O . TRP A 1 100 ? -2.928 19.813 -1.037 1.00 53.97 100 TRP A O 1
ATOM 813 N N . TRP A 1 101 ? -2.053 18.857 0.786 1.00 55.84 101 TRP A N 1
ATOM 814 C CA . TRP A 1 101 ? -3.306 18.723 1.544 1.00 55.84 101 TRP A CA 1
ATOM 815 C C . TRP A 1 101 ? -3.527 19.848 2.566 1.00 55.84 101 TRP A C 1
ATOM 817 O O . TRP A 1 101 ? -4.489 19.809 3.326 1.00 55.84 101 TRP A O 1
ATOM 827 N N . LYS A 1 102 ? -2.624 20.835 2.637 1.00 48.91 102 LYS A N 1
ATOM 828 C CA . LYS A 1 102 ? -2.770 21.981 3.549 1.00 48.91 102 LYS A CA 1
ATOM 829 C C . LYS A 1 102 ? -3.709 23.076 3.021 1.00 48.91 102 LYS A C 1
ATOM 831 O O . LYS A 1 102 ? -3.908 24.054 3.723 1.00 48.91 102 LYS A O 1
ATOM 836 N N . GLU A 1 103 ? -4.298 22.910 1.836 1.00 50.28 103 GLU A N 1
ATOM 837 C CA . GLU A 1 103 ? -5.193 23.910 1.227 1.00 50.28 103 GLU A CA 1
ATOM 838 C C . GLU A 1 103 ? -6.692 23.618 1.392 1.00 50.28 103 GLU A C 1
ATOM 840 O O . GLU A 1 103 ? -7.519 24.397 0.932 1.00 50.28 103 GLU A O 1
ATOM 845 N N . THR A 1 104 ? -7.089 22.546 2.083 1.00 54.00 104 THR A N 1
ATOM 846 C CA . THR A 1 104 ? -8.509 22.315 2.397 1.00 54.00 104 THR A CA 1
ATOM 847 C C . THR A 1 104 ? -8.804 22.686 3.847 1.00 54.00 104 THR A C 1
ATOM 849 O O . THR A 1 104 ? -8.850 21.810 4.712 1.00 54.00 104 THR A O 1
ATOM 852 N N . GLY A 1 105 ? -8.987 23.984 4.105 1.00 45.38 105 GLY A N 1
ATOM 853 C CA . GLY A 1 105 ? -9.599 24.480 5.341 1.00 45.38 105 GLY A CA 1
ATOM 854 C C . GLY A 1 105 ? -9.163 25.882 5.766 1.00 45.38 105 GLY A C 1
ATOM 855 O O . GLY A 1 105 ? -8.247 25.992 6.571 1.00 45.38 105 GLY A O 1
ATOM 856 N N . GLU A 1 106 ? -9.836 26.912 5.243 1.00 40.00 106 GLU A N 1
ATOM 857 C CA . GLU A 1 106 ? -10.487 27.997 6.009 1.00 40.00 106 GLU A CA 1
ATOM 858 C C . GLU A 1 106 ? -11.224 28.935 5.029 1.00 40.00 106 GLU A C 1
ATOM 860 O O . GLU A 1 106 ? -10.624 29.834 4.448 1.00 40.00 106 GLU A O 1
ATOM 865 N N . ASP A 1 107 ? -12.512 28.641 4.813 1.00 37.59 107 ASP A N 1
ATOM 866 C CA . ASP A 1 107 ? -13.639 29.584 4.687 1.00 37.59 107 ASP A CA 1
ATOM 867 C C . ASP A 1 107 ? -14.921 28.847 5.123 1.00 37.59 107 ASP A C 1
ATOM 869 O O . ASP A 1 107 ? -15.187 27.743 4.584 1.00 37.59 107 ASP A O 1
#

Secondary structure (DSSP, 8-state):
-B---GGGGGSSS--SEEEEEEEEETTEEEEEEEESSEETTTTHHHHHHHHHHHHHHHHHHHT-EEEEEEEEES-EE--GGGHHHHHHHHHS-----S-TTTTS---

Foldseek 3Di:
DADFDPVLVPPPDTDQWGDWDWDQDPQEIETETEGAEAAQPPGVVVVVVVVQVVQCVVSVVVVGHHDYYHYHYNYYDYDPVCVVVVCCVVPNDDPDPPDPPPPPDDD

pLDDT: mean 89.96, std 15.14, range [37.59, 98.62]